Protein AF-A0A524CM03-F1 (afdb_monomer)

Secondary 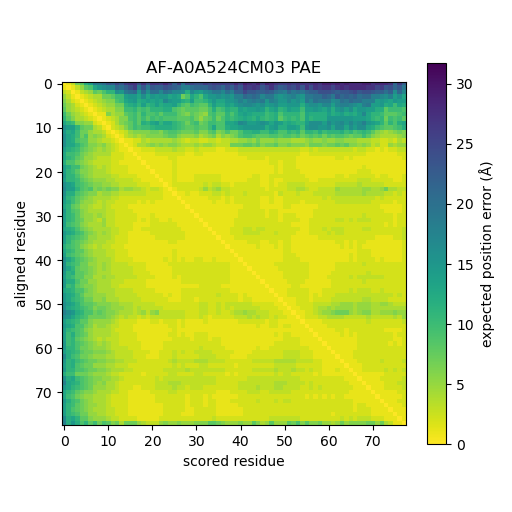structure (DSSP, 8-state):
--PPP---GGG----SSEEEET--TT-HHHHHHGGGEEEEES-HHHHHHSPPSSSEEEE--GGG--SPTT--SEEEE-

Sequence (78 aa):
MVGRINLDLVKIDLNGRILDIGGGGEGVIGQLKGAQVVAIDLRADELMEAADGDYLKVIMDAKQLKFLDDYFDTITAF

pLDDT: mean 92.37, std 9.72, range [51.53, 98.5]

Foldseek 3Di:
DDDDDDDDCLPPDDDAAEEEELCFAQNVVCVNPACSYEYEDCDPVRNVNHDDGRYHYDNDDPVDDPDDPPPGPYYHYD

Solvent-accessible surface area (backbone atoms only — not comparable to full-atom values): 4711 Å² total; per-residue (Å²): 136,86,82,88,80,89,78,71,71,86,75,58,89,78,54,71,36,29,39,27,41,54,34,22,47,69,16,66,66,37,71,75,56,22,75,39,24,40,26,24,22,72,47,62,66,34,51,66,55,15,58,89,62,59,41,46,77,44,77,40,52,84,92,62,71,90,69,65,86,87,67,54,70,32,80,50,76,110

Structure (mmCIF, N/CA/C/O backbone):
data_AF-A0A524CM03-F1
#
_entry.id   AF-A0A524CM03-F1
#
loop_
_atom_site.group_PDB
_atom_site.id
_atom_site.type_symbol
_atom_site.label_atom_id
_atom_site.label_alt_id
_atom_site.label_comp_id
_atom_site.label_asym_id
_atom_site.label_entity_id
_atom_site.label_seq_id
_atom_site.pdbx_PDB_ins_code
_atom_site.Cartn_x
_atom_site.Cartn_y
_atom_site.Cartn_z
_atom_site.occupancy
_atom_site.B_iso_or_equiv
_atom_site.auth_seq_id
_atom_site.auth_comp_id
_atom_site.auth_asym_id
_atom_site.auth_atom_id
_atom_site.pdbx_PDB_model_num
ATOM 1 N N . MET A 1 1 ? 18.774 -27.103 -7.688 1.00 51.53 1 MET A N 1
ATOM 2 C CA . MET A 1 1 ? 18.679 -26.247 -8.888 1.00 51.53 1 MET A CA 1
ATOM 3 C C . MET A 1 1 ? 17.367 -25.490 -8.769 1.00 51.53 1 MET A C 1
ATOM 5 O O . MET A 1 1 ? 16.328 -26.128 -8.823 1.00 51.53 1 MET A O 1
ATOM 9 N N . VAL A 1 2 ? 17.399 -24.192 -8.462 1.00 61.62 2 VAL A N 1
ATOM 10 C CA . VAL A 1 2 ? 16.173 -23.384 -8.352 1.00 61.62 2 VAL A CA 1
ATOM 11 C C . VAL A 1 2 ? 15.875 -22.850 -9.750 1.00 61.62 2 VAL A C 1
ATOM 13 O O . VAL A 1 2 ? 16.695 -22.131 -10.317 1.00 61.62 2 VAL A O 1
ATOM 16 N N . GLY A 1 3 ? 14.768 -23.286 -10.352 1.00 70.75 3 GLY A N 1
ATOM 17 C CA . GLY A 1 3 ? 14.344 -22.806 -11.666 1.00 70.75 3 GLY A CA 1
ATOM 18 C C . GLY A 1 3 ? 13.902 -21.347 -11.583 1.00 70.75 3 GLY A C 1
ATOM 19 O O . GLY A 1 3 ? 13.175 -20.973 -10.666 1.00 70.75 3 GLY A O 1
ATOM 20 N N . ARG A 1 4 ? 14.342 -20.516 -12.531 1.00 80.25 4 ARG A N 1
ATOM 21 C CA . ARG A 1 4 ? 13.861 -19.137 -12.666 1.00 80.25 4 ARG A CA 1
ATOM 22 C C . ARG A 1 4 ? 12.517 -19.171 -13.392 1.00 80.25 4 ARG A C 1
ATOM 24 O O . ARG A 1 4 ? 12.450 -19.666 -14.514 1.00 80.25 4 ARG A O 1
ATOM 31 N N . ILE A 1 5 ? 11.469 -18.652 -12.763 1.00 79.94 5 ILE A N 1
ATOM 32 C CA . ILE A 1 5 ? 10.177 -18.410 -13.414 1.00 79.94 5 ILE A CA 1
ATOM 33 C C . ILE A 1 5 ? 10.147 -16.934 -13.809 1.00 79.94 5 ILE A C 1
ATOM 35 O O . ILE A 1 5 ? 10.519 -16.079 -13.009 1.00 79.94 5 ILE A O 1
ATOM 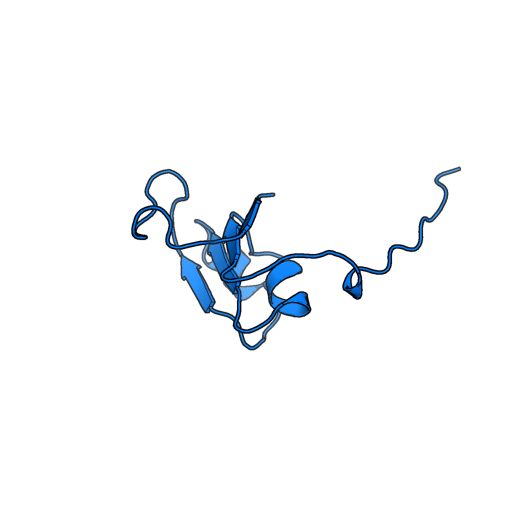39 N N . ASN A 1 6 ? 9.744 -16.644 -15.045 1.00 77.12 6 ASN A N 1
ATOM 40 C CA . ASN A 1 6 ? 9.569 -15.278 -15.525 1.00 77.12 6 ASN A CA 1
ATOM 41 C C . ASN A 1 6 ? 8.071 -14.956 -15.484 1.00 77.12 6 ASN A C 1
ATOM 43 O O . ASN A 1 6 ? 7.299 -15.549 -16.239 1.00 77.12 6 ASN A O 1
ATOM 47 N N . LEU A 1 7 ? 7.663 -14.094 -14.553 1.00 74.06 7 LEU A N 1
ATOM 48 C CA . LEU A 1 7 ? 6.271 -13.689 -14.371 1.00 74.06 7 LEU A CA 1
ATOM 49 C C . LEU A 1 7 ? 6.078 -12.286 -14.943 1.00 74.06 7 LEU A C 1
ATOM 51 O O . LEU A 1 7 ? 6.798 -11.360 -14.579 1.00 74.06 7 LEU A O 1
ATOM 55 N N . ASP A 1 8 ? 5.091 -12.134 -15.822 1.00 76.94 8 ASP A N 1
ATOM 56 C CA . ASP A 1 8 ? 4.681 -10.830 -16.334 1.00 76.94 8 ASP A CA 1
ATOM 57 C C . ASP A 1 8 ? 3.656 -10.215 -15.374 1.00 76.94 8 ASP A C 1
ATOM 59 O O . ASP A 1 8 ? 2.469 -10.551 -15.404 1.00 76.94 8 ASP A O 1
ATOM 63 N N . LEU A 1 9 ? 4.134 -9.342 -14.487 1.00 71.25 9 LEU A N 1
ATOM 64 C CA . LEU A 1 9 ? 3.316 -8.708 -13.450 1.00 71.25 9 LEU A CA 1
ATOM 65 C C . LEU A 1 9 ? 2.280 -7.729 -14.030 1.00 71.25 9 LEU A C 1
ATOM 67 O O . LEU A 1 9 ? 1.295 -7.424 -13.359 1.00 71.25 9 LEU A O 1
ATOM 71 N N . VAL A 1 10 ? 2.433 -7.299 -15.291 1.00 66.75 10 VAL A N 1
ATOM 72 C CA . VAL A 1 10 ? 1.443 -6.456 -15.988 1.00 66.75 10 VAL A CA 1
ATOM 73 C C . VAL A 1 10 ? 0.120 -7.203 -16.177 1.00 66.75 10 VAL A C 1
ATOM 75 O O . VAL A 1 10 ? -0.942 -6.587 -16.219 1.00 66.75 10 VAL A O 1
ATOM 78 N N . LYS A 1 11 ? 0.163 -8.539 -16.237 1.00 72.88 11 LYS A N 1
ATOM 79 C CA . LYS A 1 11 ? -1.026 -9.386 -16.397 1.00 72.88 11 LYS A CA 1
ATOM 80 C C . LYS A 1 11 ? -1.752 -9.694 -15.090 1.00 72.88 11 LYS A C 1
ATOM 82 O O . LYS A 1 11 ? -2.764 -10.389 -15.131 1.00 72.88 11 LYS A O 1
ATOM 87 N N . ILE A 1 12 ? -1.253 -9.221 -13.946 1.00 78.25 12 ILE A N 1
ATOM 88 C CA . ILE A 1 12 ? -1.977 -9.372 -12.684 1.00 78.25 12 ILE A CA 1
ATOM 89 C C . ILE A 1 12 ? -3.116 -8.359 -12.669 1.00 78.25 12 ILE A C 1
ATOM 91 O O . ILE A 1 12 ? -2.900 -7.140 -12.675 1.00 78.25 12 ILE A O 1
ATOM 95 N N . ASP A 1 13 ? -4.329 -8.894 -12.652 1.00 83.81 13 ASP A N 1
ATOM 96 C CA . ASP A 1 13 ? -5.554 -8.119 -12.612 1.00 83.81 13 ASP A CA 1
ATOM 97 C C . ASP A 1 13 ? -5.823 -7.649 -11.174 1.00 83.81 13 ASP A C 1
ATOM 99 O O . ASP A 1 13 ? -6.385 -8.373 -10.355 1.00 83.81 13 ASP A O 1
ATOM 103 N N . LEU A 1 14 ? -5.325 -6.452 -10.854 1.00 89.56 14 LEU A N 1
ATOM 104 C CA . LEU A 1 14 ? -5.653 -5.711 -9.635 1.00 89.56 14 LEU A CA 1
ATOM 105 C C . LEU A 1 14 ? -6.514 -4.536 -10.080 1.00 89.56 14 LEU A C 1
ATOM 107 O O . LEU A 1 14 ? -6.013 -3.653 -10.782 1.00 89.56 14 LEU A O 1
ATOM 111 N N . ASN A 1 15 ? -7.795 -4.576 -9.723 1.00 89.38 15 ASN A N 1
ATOM 112 C CA . ASN A 1 15 ? -8.803 -3.642 -10.207 1.00 89.38 15 ASN A CA 1
ATOM 113 C C . ASN A 1 15 ? -9.212 -2.650 -9.120 1.00 89.38 15 ASN A C 1
ATOM 115 O O . ASN A 1 15 ? -9.245 -2.984 -7.934 1.00 89.38 15 ASN A O 1
ATOM 119 N N . GLY A 1 16 ? -9.602 -1.455 -9.557 1.00 96.00 16 GLY A N 1
ATOM 120 C CA . GLY A 1 16 ? -10.158 -0.424 -8.688 1.00 96.00 16 GLY A CA 1
ATOM 121 C C . GLY A 1 16 ? -9.130 0.170 -7.726 1.00 96.00 16 GLY A C 1
ATOM 122 O O . GLY A 1 16 ? -7.946 0.279 -8.036 1.00 96.00 16 GLY A O 1
ATOM 123 N N . ARG A 1 17 ? -9.600 0.610 -6.560 1.00 98.06 17 ARG A N 1
ATOM 124 C CA . ARG A 1 17 ? -8.758 1.165 -5.498 1.00 98.06 17 ARG A CA 1
ATOM 125 C C . ARG A 1 17 ? -8.064 0.033 -4.757 1.00 98.06 17 ARG A C 1
ATOM 127 O O . ARG A 1 17 ? -8.715 -0.909 -4.306 1.00 98.06 17 ARG A O 1
ATOM 134 N N . ILE A 1 18 ? -6.756 0.169 -4.588 1.00 97.88 18 ILE A N 1
ATOM 135 C CA . ILE A 1 18 ? -5.888 -0.840 -3.993 1.00 97.88 18 ILE A CA 1
ATOM 136 C C . ILE A 1 18 ? -5.375 -0.329 -2.648 1.00 97.88 18 ILE A C 1
ATOM 138 O O . ILE A 1 18 ? -4.780 0.747 -2.579 1.00 97.88 18 ILE A O 1
ATOM 142 N N . LEU A 1 19 ? -5.578 -1.111 -1.589 1.00 98.38 19 LEU A N 1
ATOM 143 C CA . LEU A 1 19 ? -4.862 -0.940 -0.325 1.00 98.38 19 LEU A CA 1
ATOM 144 C C . LEU A 1 19 ? -3.726 -1.958 -0.271 1.00 98.38 19 LEU A C 1
ATOM 146 O O . LEU A 1 19 ? -3.982 -3.162 -0.289 1.00 98.38 19 LEU A O 1
ATOM 150 N N . ASP A 1 20 ? -2.494 -1.469 -0.187 1.00 98.00 20 ASP A N 1
ATOM 151 C CA . ASP A 1 20 ? -1.298 -2.297 -0.055 1.00 98.00 20 ASP A CA 1
ATOM 152 C C . ASP A 1 20 ? -0.777 -2.239 1.384 1.00 98.00 20 ASP A C 1
ATOM 154 O O . ASP A 1 20 ? -0.225 -1.229 1.824 1.00 98.00 20 ASP A O 1
ATOM 158 N N . ILE A 1 21 ? -1.021 -3.300 2.151 1.00 98.44 21 ILE A N 1
ATOM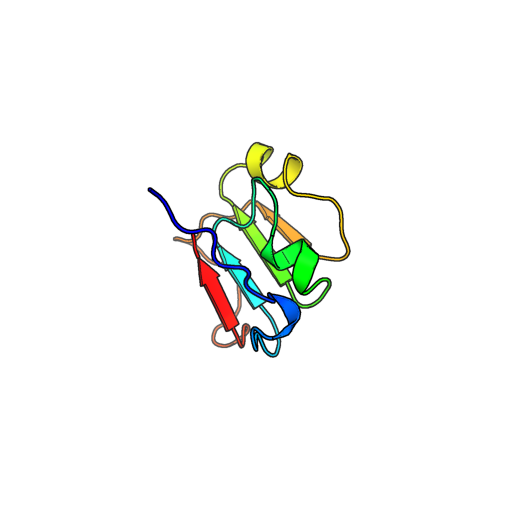 159 C CA . ILE A 1 21 ? -0.637 -3.407 3.560 1.00 98.44 21 ILE A CA 1
ATOM 160 C C . ILE A 1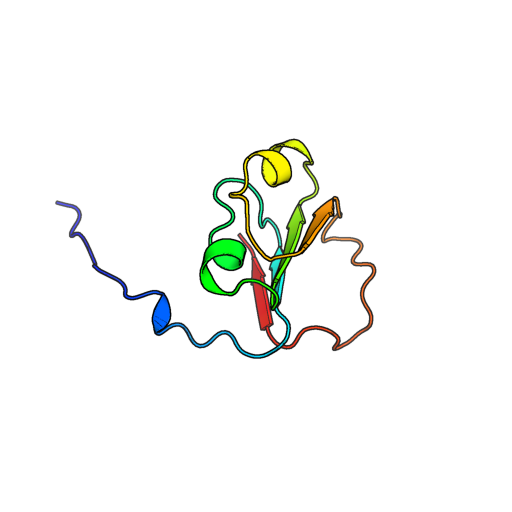 21 ? 0.792 -3.943 3.656 1.00 98.44 21 ILE A C 1
ATOM 162 O O . ILE A 1 21 ? 1.081 -5.026 3.156 1.00 98.44 21 ILE A O 1
ATOM 166 N N . GLY A 1 22 ? 1.668 -3.208 4.341 1.00 97.50 22 GLY A N 1
ATOM 167 C CA . GLY A 1 22 ? 3.105 -3.492 4.329 1.00 97.50 22 GLY A CA 1
ATOM 168 C C . GLY A 1 22 ? 3.770 -3.036 3.028 1.00 97.50 22 GLY A C 1
ATOM 169 O O . GLY A 1 22 ? 4.733 -3.647 2.578 1.00 97.50 22 GLY A O 1
ATOM 170 N N . GLY A 1 23 ? 3.247 -1.982 2.390 1.00 96.75 23 GLY A N 1
ATOM 171 C CA . GLY A 1 23 ? 3.697 -1.503 1.075 1.00 96.75 23 GLY A CA 1
ATOM 172 C C . GLY A 1 23 ? 5.028 -0.733 1.075 1.00 96.75 23 GLY A C 1
ATOM 173 O O . GLY A 1 23 ? 5.286 0.050 0.157 1.00 96.75 23 GLY A O 1
ATOM 174 N N . GLY A 1 24 ? 5.837 -0.887 2.126 1.00 95.12 24 GLY A N 1
ATOM 175 C CA . GLY A 1 24 ? 7.179 -0.322 2.243 1.00 95.12 24 GLY A CA 1
ATOM 176 C C . GLY A 1 24 ? 8.247 -1.094 1.449 1.00 95.12 24 GLY A C 1
ATOM 177 O O . GLY A 1 24 ? 7.941 -1.827 0.503 1.00 95.12 24 GLY A O 1
ATOM 178 N N . GLY A 1 25 ? 9.519 -0.921 1.817 1.00 95.44 25 GLY A N 1
ATOM 179 C CA . GLY A 1 25 ? 10.655 -1.635 1.230 1.00 95.44 25 GLY A CA 1
ATOM 180 C C . GLY A 1 25 ? 10.868 -1.276 -0.239 1.00 95.44 25 GLY A C 1
ATOM 181 O O . GLY A 1 25 ? 11.292 -0.178 -0.552 1.00 95.44 25 GLY A O 1
ATOM 182 N N . GLU A 1 26 ? 10.551 -2.184 -1.164 1.00 94.12 26 GLU A N 1
ATOM 183 C CA . GLU A 1 26 ? 10.644 -1.907 -2.608 1.00 94.12 26 GLU A CA 1
ATOM 184 C C . GLU A 1 26 ? 9.414 -1.142 -3.139 1.00 94.12 26 GLU A C 1
ATOM 186 O O . GLU A 1 26 ? 9.493 -0.461 -4.161 1.00 94.12 26 GLU A O 1
ATOM 191 N N . GLY A 1 27 ? 8.250 -1.222 -2.481 1.00 94.88 27 GLY A N 1
ATOM 192 C CA . GLY A 1 27 ? 7.023 -0.562 -2.956 1.00 94.88 27 GLY A CA 1
ATOM 193 C C . GLY A 1 27 ? 6.462 -1.136 -4.268 1.00 94.88 27 GLY A C 1
ATOM 194 O O . GLY A 1 27 ? 5.957 -0.397 -5.114 1.00 94.88 27 GLY A O 1
ATOM 195 N N . VAL A 1 28 ? 6.566 -2.457 -4.465 1.00 93.69 28 VAL A N 1
ATOM 196 C CA . VAL A 1 28 ? 6.276 -3.146 -5.741 1.00 93.69 28 VAL A CA 1
ATOM 197 C C . VAL A 1 28 ? 4.876 -2.845 -6.285 1.00 93.69 28 VAL A C 1
ATOM 199 O O . VAL A 1 28 ? 4.728 -2.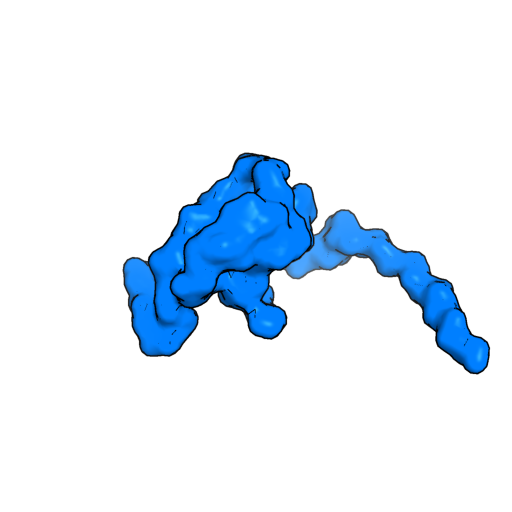564 -7.474 1.00 93.69 28 VAL A O 1
ATOM 202 N N . ILE A 1 29 ? 3.834 -2.888 -5.449 1.00 95.06 29 ILE A N 1
ATOM 203 C CA . ILE A 1 29 ? 2.456 -2.673 -5.918 1.00 95.06 29 ILE A CA 1
ATOM 204 C C . ILE A 1 29 ? 2.248 -1.217 -6.346 1.00 95.06 29 ILE A C 1
ATOM 206 O O . ILE A 1 29 ? 1.678 -0.973 -7.413 1.00 95.06 29 ILE A O 1
ATOM 210 N N . GLY A 1 30 ? 2.788 -0.262 -5.580 1.00 95.31 30 GLY A N 1
ATOM 211 C CA . GLY A 1 30 ? 2.802 1.160 -5.931 1.00 95.31 30 GLY A CA 1
ATOM 212 C C . GLY A 1 30 ? 3.476 1.425 -7.279 1.00 95.31 30 GLY A C 1
ATOM 213 O O . GLY A 1 30 ? 2.903 2.108 -8.126 1.00 95.31 30 GLY A O 1
ATOM 214 N N . GLN A 1 31 ? 4.630 0.798 -7.536 1.00 94.38 31 GLN A N 1
ATOM 215 C CA . GLN A 1 31 ? 5.325 0.897 -8.828 1.00 94.38 31 GLN A CA 1
ATOM 216 C C . GLN A 1 31 ? 4.495 0.349 -10.001 1.00 94.38 31 GLN A C 1
ATOM 218 O O . GLN A 1 31 ? 4.533 0.896 -11.102 1.00 94.38 31 GLN A O 1
ATOM 223 N N . LEU A 1 32 ? 3.746 -0.736 -9.786 1.00 93.00 32 LEU A N 1
ATOM 224 C CA . LEU A 1 32 ? 2.998 -1.411 -10.850 1.00 93.00 32 LEU A CA 1
ATOM 225 C C . LEU A 1 32 ? 1.642 -0.769 -11.154 1.00 93.00 32 LEU A C 1
ATOM 227 O O . LEU A 1 32 ? 1.171 -0.859 -12.290 1.00 93.00 32 LEU A O 1
ATOM 231 N N . LYS A 1 33 ? 0.975 -0.192 -10.148 1.00 94.00 33 LYS A N 1
ATOM 232 C CA . LYS A 1 33 ? -0.426 0.252 -10.256 1.00 94.00 33 LYS A CA 1
ATOM 233 C C . LYS A 1 33 ? -0.628 1.748 -10.019 1.00 94.00 33 LYS A C 1
ATOM 235 O O . LYS A 1 33 ? -1.720 2.249 -10.304 1.00 94.00 33 LYS A O 1
ATOM 240 N N . GLY A 1 34 ? 0.415 2.462 -9.594 1.00 95.19 34 GLY A N 1
ATOM 241 C CA . GLY A 1 34 ? 0.419 3.917 -9.483 1.00 95.19 34 GLY A CA 1
ATOM 242 C C . GLY A 1 34 ? -0.756 4.427 -8.653 1.00 95.19 34 GLY A C 1
ATOM 243 O O . GLY A 1 34 ? -1.022 3.906 -7.570 1.00 95.19 34 GLY A O 1
ATOM 244 N N . ALA A 1 35 ? -1.480 5.420 -9.182 1.00 97.00 35 ALA A N 1
ATOM 245 C CA . ALA A 1 35 ? -2.416 6.237 -8.404 1.00 97.00 35 ALA A CA 1
ATOM 246 C C . ALA A 1 35 ? -3.609 5.457 -7.833 1.00 97.00 35 ALA A C 1
ATOM 248 O O . ALA A 1 35 ? -4.365 5.972 -7.012 1.00 97.00 35 ALA A O 1
ATOM 249 N N . GLN A 1 36 ? -3.785 4.207 -8.263 1.00 96.62 36 GLN A N 1
ATOM 250 C CA . GLN A 1 36 ? -4.759 3.282 -7.693 1.00 96.62 36 GLN A CA 1
ATOM 251 C C . GLN A 1 36 ? -4.384 2.832 -6.275 1.00 96.62 36 GLN A C 1
ATOM 253 O O . GLN A 1 36 ? -5.252 2.336 -5.562 1.00 96.62 36 GLN A O 1
ATOM 258 N N . VAL A 1 37 ? -3.119 2.981 -5.868 1.00 97.81 37 VAL A N 1
ATOM 259 C CA . VAL A 1 37 ? -2.565 2.387 -4.650 1.00 97.81 37 VAL A CA 1
ATOM 260 C C . VAL A 1 37 ? -2.488 3.395 -3.511 1.00 97.81 37 VAL A C 1
ATOM 262 O O . VAL A 1 37 ? -1.905 4.476 -3.625 1.00 97.81 37 VAL A O 1
ATOM 265 N N . VAL A 1 38 ? -3.016 2.974 -2.366 1.00 98.44 38 VAL A N 1
ATOM 266 C CA . VAL A 1 38 ? -2.672 3.508 -1.052 1.00 98.44 38 VAL A CA 1
ATOM 267 C C . VAL A 1 38 ? -1.830 2.450 -0.346 1.00 98.44 38 VAL A C 1
ATOM 269 O O . VAL A 1 38 ? -2.347 1.412 0.056 1.00 98.44 38 VAL A O 1
ATOM 272 N N . ALA A 1 39 ? -0.533 2.700 -0.219 1.00 98.38 39 ALA A N 1
ATOM 273 C CA . ALA A 1 39 ? 0.398 1.860 0.516 1.00 98.38 39 ALA A CA 1
ATOM 274 C C . ALA A 1 39 ? 0.443 2.296 1.981 1.00 98.38 39 ALA A C 1
ATOM 276 O O . ALA A 1 39 ? 0.613 3.484 2.279 1.00 98.38 39 ALA A O 1
ATOM 277 N N . ILE A 1 40 ? 0.303 1.336 2.892 1.00 98.50 40 ILE A N 1
ATOM 278 C CA . ILE A 1 40 ? 0.436 1.568 4.325 1.00 98.50 40 ILE A CA 1
ATOM 279 C C . ILE A 1 40 ? 1.557 0.733 4.918 1.00 98.50 40 ILE A C 1
ATOM 281 O O . ILE A 1 40 ? 1.734 -0.427 4.559 1.00 98.50 40 ILE A O 1
ATOM 285 N N . AS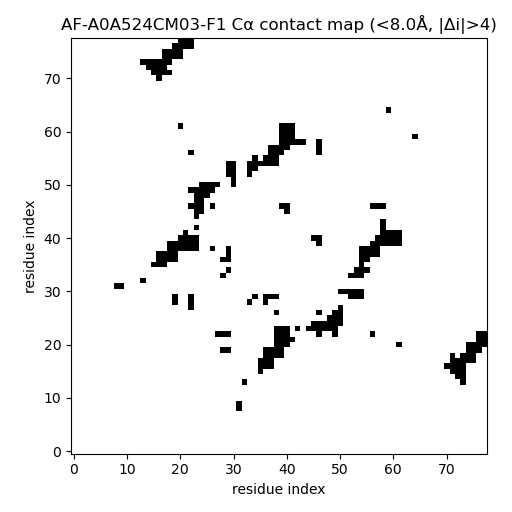P A 1 41 ? 2.265 1.313 5.876 1.00 98.31 41 ASP A N 1
ATOM 286 C CA . ASP A 1 41 ? 3.172 0.592 6.762 1.00 98.31 41 ASP A CA 1
ATOM 287 C C . ASP A 1 41 ? 3.160 1.263 8.141 1.00 98.31 41 ASP A C 1
ATOM 289 O O . ASP A 1 41 ? 2.921 2.468 8.258 1.00 98.31 41 ASP A O 1
ATOM 293 N N . LEU A 1 42 ? 3.426 0.500 9.199 1.00 97.81 42 LEU A N 1
ATOM 294 C CA . LEU A 1 42 ? 3.610 1.061 10.537 1.00 97.81 42 LEU A CA 1
ATOM 295 C C . LEU A 1 42 ? 4.932 1.844 10.630 1.00 97.81 42 LEU A C 1
ATOM 297 O O . LEU A 1 42 ? 5.058 2.771 11.434 1.00 97.81 42 LEU A O 1
ATOM 301 N N . ARG A 1 43 ? 5.922 1.447 9.829 1.00 98.00 43 ARG A N 1
ATOM 302 C CA . ARG A 1 43 ? 7.295 1.941 9.839 1.00 98.00 43 ARG A CA 1
ATOM 303 C C . ARG A 1 43 ? 7.497 2.999 8.760 1.00 98.00 43 ARG A C 1
ATOM 305 O O . ARG A 1 43 ? 7.428 2.735 7.565 1.00 98.00 43 ARG A O 1
ATOM 312 N N . ALA A 1 44 ? 7.775 4.226 9.193 1.00 98.12 44 ALA A N 1
ATOM 313 C CA . ALA A 1 44 ? 8.030 5.344 8.287 1.00 98.12 44 ALA A CA 1
ATOM 314 C C . ALA A 1 44 ? 9.279 5.127 7.418 1.00 98.12 44 ALA A C 1
ATOM 316 O O . ALA A 1 44 ? 9.308 5.564 6.273 1.00 98.12 44 ALA A O 1
ATOM 317 N N . ASP A 1 45 ? 10.300 4.465 7.961 1.00 98.19 45 ASP A N 1
ATOM 318 C CA . ASP A 1 45 ? 11.537 4.129 7.258 1.00 98.19 45 ASP A CA 1
ATOM 319 C C . ASP A 1 45 ? 11.297 3.176 6.084 1.00 98.19 45 ASP A C 1
ATOM 321 O O . ASP A 1 45 ? 11.823 3.426 5.005 1.00 98.19 45 ASP A O 1
ATOM 325 N N . GLU A 1 46 ? 10.413 2.189 6.240 1.00 98.00 46 GLU A N 1
ATOM 326 C CA . GLU A 1 46 ? 10.019 1.282 5.152 1.00 98.00 46 GLU A CA 1
ATOM 327 C C . GLU A 1 46 ? 9.319 2.040 4.004 1.00 98.00 46 GLU A C 1
ATOM 329 O O . GLU A 1 46 ? 9.599 1.805 2.831 1.00 98.00 46 GLU A O 1
ATOM 334 N N . LEU A 1 47 ? 8.441 3.004 4.310 1.00 97.75 47 LEU A N 1
ATOM 335 C CA . LEU A 1 47 ? 7.777 3.829 3.283 1.00 97.75 47 LEU A CA 1
ATOM 336 C C . LEU A 1 47 ? 8.723 4.832 2.605 1.00 97.75 47 LEU A C 1
ATOM 338 O O . LEU A 1 47 ? 8.477 5.230 1.465 1.00 97.75 47 LEU A O 1
ATOM 342 N N . MET A 1 48 ? 9.772 5.273 3.303 1.00 97.06 48 MET A N 1
ATOM 343 C CA . MET A 1 48 ? 10.815 6.125 2.724 1.00 97.06 48 MET A CA 1
ATOM 344 C C . MET A 1 48 ? 11.774 5.335 1.828 1.00 97.06 48 MET A C 1
ATOM 346 O O . MET A 1 48 ? 12.309 5.912 0.887 1.00 97.06 48 MET A O 1
ATOM 350 N N . GLU A 1 49 ? 11.986 4.048 2.110 1.00 97.25 49 GLU A N 1
ATOM 351 C CA . GLU A 1 49 ? 12.748 3.142 1.243 1.00 97.25 49 GLU A CA 1
ATOM 352 C C . GLU A 1 49 ? 11.974 2.795 -0.036 1.00 97.25 49 GLU A C 1
ATOM 354 O O . GLU A 1 49 ? 12.572 2.725 -1.111 1.00 97.25 49 GLU A O 1
ATOM 359 N N . ALA A 1 50 ? 10.644 2.672 0.069 1.00 96.62 50 ALA A N 1
ATOM 360 C CA . ALA A 1 50 ? 9.766 2.394 -1.064 1.00 96.62 50 ALA A CA 1
ATOM 361 C C . ALA A 1 50 ? 10.008 3.360 -2.223 1.00 96.62 50 ALA A C 1
ATOM 363 O O . ALA A 1 50 ? 10.077 4.577 -2.023 1.00 96.62 50 ALA A O 1
ATOM 364 N N . ALA A 1 51 ? 10.059 2.816 -3.441 1.00 94.00 51 ALA A N 1
ATOM 365 C CA . ALA A 1 51 ? 10.323 3.584 -4.650 1.00 94.00 51 ALA A CA 1
ATOM 366 C C . ALA A 1 51 ? 9.419 4.824 -4.769 1.00 94.00 51 ALA A C 1
ATOM 368 O O . ALA A 1 51 ? 8.256 4.831 -4.360 1.00 94.00 51 ALA A O 1
ATOM 369 N N . ASP A 1 52 ? 9.942 5.909 -5.329 1.00 93.69 52 ASP A N 1
ATOM 370 C CA . ASP A 1 52 ? 9.102 7.055 -5.661 1.00 93.69 52 ASP A CA 1
ATOM 371 C C . ASP A 1 52 ? 8.161 6.714 -6.819 1.00 93.69 52 ASP A C 1
ATOM 373 O O . ASP A 1 52 ? 8.486 5.936 -7.718 1.00 93.69 52 ASP A O 1
ATOM 377 N N . GLY A 1 53 ? 6.975 7.313 -6.806 1.00 92.31 53 GLY A N 1
ATOM 378 C CA . GLY A 1 53 ? 5.973 7.064 -7.826 1.00 92.31 53 GLY A CA 1
ATOM 379 C C . GLY A 1 53 ? 4.683 7.820 -7.566 1.00 92.31 53 GLY A C 1
ATOM 380 O O . GLY A 1 53 ? 4.521 8.504 -6.556 1.00 92.31 53 GLY A O 1
ATOM 381 N N . ASP A 1 54 ? 3.757 7.678 -8.502 1.00 95.88 54 ASP A N 1
ATOM 382 C CA . ASP A 1 54 ? 2.422 8.256 -8.409 1.00 95.88 54 ASP A CA 1
ATOM 383 C C . ASP A 1 54 ? 1.526 7.353 -7.557 1.00 95.88 54 ASP A C 1
ATOM 385 O O . ASP A 1 54 ? 0.670 6.680 -8.096 1.00 95.88 54 ASP A O 1
ATOM 389 N N . TYR A 1 55 ? 1.769 7.235 -6.253 1.00 97.38 55 TYR A N 1
ATOM 390 C CA . TYR A 1 55 ? 0.901 6.497 -5.328 1.00 97.38 55 TYR A CA 1
ATOM 391 C C . TYR A 1 55 ? 1.001 7.075 -3.917 1.00 97.38 55 TYR A C 1
ATOM 393 O O . TYR A 1 55 ? 1.960 7.770 -3.576 1.00 97.38 55 TYR A O 1
ATOM 401 N N . LEU A 1 56 ? -0.004 6.814 -3.082 1.00 98.12 56 LEU A N 1
ATOM 402 C CA . LEU A 1 56 ? -0.059 7.398 -1.747 1.00 98.12 56 LEU A CA 1
ATOM 403 C C . LEU A 1 56 ? 0.624 6.484 -0.728 1.00 98.12 56 LEU A C 1
ATOM 405 O O . LEU A 1 56 ? 0.242 5.328 -0.594 1.00 98.12 56 LEU A O 1
ATOM 409 N N . LYS A 1 57 ? 1.582 7.020 0.033 1.00 98.31 57 LYS A N 1
ATOM 410 C CA . LYS A 1 57 ? 2.236 6.335 1.159 1.00 98.31 57 LYS A CA 1
ATOM 411 C C . LYS A 1 57 ? 1.702 6.905 2.474 1.00 98.31 57 LYS A C 1
ATOM 413 O O . LYS A 1 57 ? 1.750 8.119 2.675 1.00 98.31 57 LYS A O 1
ATOM 418 N N . VAL A 1 58 ? 1.194 6.059 3.370 1.00 98.19 58 VAL A N 1
ATOM 419 C CA . VAL A 1 58 ? 0.605 6.488 4.650 1.00 98.19 58 VAL A CA 1
ATOM 420 C C . VAL A 1 58 ? 1.162 5.659 5.798 1.00 98.19 58 VAL A C 1
ATOM 422 O O . VAL A 1 58 ? 1.040 4.439 5.810 1.00 98.19 58 VAL A O 1
ATOM 425 N N . ILE A 1 59 ? 1.712 6.324 6.813 1.00 98.38 59 ILE A N 1
ATOM 426 C CA . ILE A 1 59 ? 2.106 5.646 8.052 1.00 98.38 59 ILE A CA 1
ATOM 427 C C . ILE A 1 59 ? 0.828 5.252 8.805 1.00 98.38 59 ILE A C 1
ATOM 429 O O . ILE A 1 59 ? 0.082 6.127 9.251 1.00 98.38 59 ILE A O 1
ATOM 433 N N . MET A 1 60 ? 0.547 3.954 8.932 1.00 98.31 60 MET A N 1
ATOM 434 C CA . MET A 1 60 ? -0.681 3.450 9.553 1.00 98.31 60 MET A CA 1
ATOM 435 C C . MET A 1 60 ? -0.502 2.037 10.124 1.00 98.31 60 MET A C 1
ATOM 437 O O . MET A 1 60 ? 0.093 1.166 9.499 1.00 98.31 60 MET A O 1
ATOM 441 N N . ASP A 1 61 ? -1.088 1.791 11.299 1.00 97.81 61 ASP A N 1
ATOM 442 C CA . ASP A 1 61 ? -1.248 0.440 11.847 1.00 97.81 61 ASP A CA 1
ATOM 443 C C . ASP A 1 61 ? -2.417 -0.274 11.151 1.00 97.81 61 ASP A C 1
ATOM 445 O O . ASP A 1 61 ? -3.570 0.154 11.259 1.00 97.81 61 ASP A O 1
ATOM 449 N N . ALA A 1 62 ? -2.137 -1.396 10.484 1.00 96.88 62 ALA A N 1
ATOM 450 C CA . ALA A 1 62 ? -3.146 -2.222 9.821 1.00 96.88 62 ALA A CA 1
ATOM 451 C C . ALA A 1 62 ? -4.207 -2.795 10.784 1.00 96.88 62 ALA A C 1
ATOM 453 O O . ALA A 1 62 ? -5.306 -3.140 10.356 1.00 96.88 62 ALA A O 1
ATOM 454 N N . LYS A 1 63 ? -3.932 -2.860 12.096 1.00 96.69 63 LYS A N 1
ATOM 455 C CA . LYS A 1 63 ? -4.924 -3.239 13.120 1.00 96.69 63 LYS A CA 1
ATOM 456 C C . LYS A 1 63 ? -5.941 -2.133 13.405 1.00 96.69 63 LYS A C 1
ATOM 458 O O . LYS A 1 63 ? -6.926 -2.378 14.099 1.00 96.69 63 LYS A O 1
ATOM 463 N 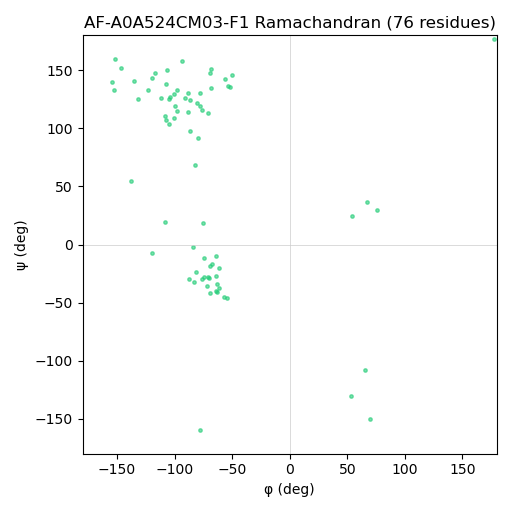N . GLN A 1 64 ? -5.698 -0.915 12.921 1.00 97.06 64 GLN A N 1
ATOM 464 C CA . GLN A 1 64 ? -6.540 0.256 13.153 1.00 97.06 64 GLN A CA 1
ATOM 465 C C . GLN A 1 64 ? -6.726 1.086 11.879 1.00 97.06 64 GLN A C 1
ATOM 467 O O . GLN A 1 64 ? -6.482 2.298 11.880 1.00 97.06 64 GLN A O 1
ATOM 472 N N . LEU A 1 65 ? -7.199 0.442 10.809 1.00 97.06 65 LEU A N 1
ATOM 473 C CA . LEU A 1 65 ? -7.516 1.119 9.553 1.00 97.06 65 LEU A CA 1
ATOM 474 C C . LEU A 1 65 ? -8.476 2.296 9.782 1.00 97.06 65 LEU A C 1
ATOM 476 O O . LEU A 1 65 ? -9.434 2.207 10.550 1.00 97.06 65 LEU A O 1
ATOM 480 N N . LYS A 1 66 ? -8.187 3.422 9.123 1.00 96.12 66 LYS A N 1
ATOM 481 C CA . LYS A 1 66 ? -8.971 4.670 9.210 1.00 96.12 66 LYS A CA 1
ATOM 482 C C . LYS A 1 66 ? -9.770 4.949 7.936 1.00 96.12 66 LYS A C 1
ATOM 484 O O . LYS A 1 66 ? -10.147 6.089 7.676 1.00 96.12 66 LYS A O 1
ATOM 489 N N . PHE A 1 67 ? -9.985 3.916 7.131 1.00 97.25 67 PHE A N 1
ATOM 490 C CA . PHE A 1 67 ? -10.736 3.988 5.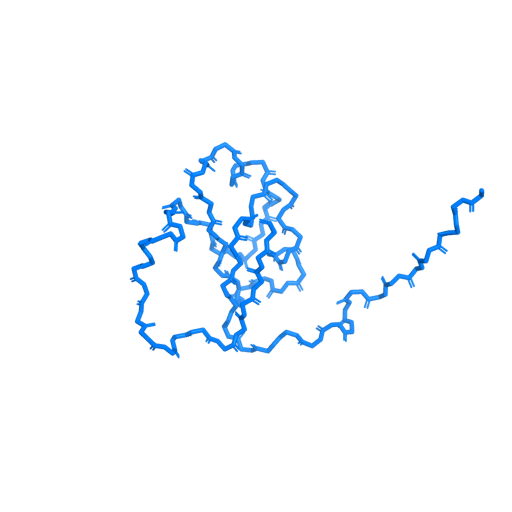886 1.00 97.25 67 PHE A CA 1
ATOM 491 C C . PHE A 1 67 ? -12.202 3.633 6.124 1.00 97.25 67 PHE A C 1
ATOM 493 O O . PHE A 1 67 ? -12.535 2.983 7.113 1.00 97.25 67 PHE A O 1
ATOM 500 N N . LEU A 1 68 ? -13.069 4.089 5.224 1.00 97.75 68 LEU A N 1
ATOM 501 C CA . LEU A 1 68 ? -14.469 3.679 5.222 1.00 97.75 68 LEU A CA 1
ATOM 502 C C . LEU A 1 68 ? -14.577 2.202 4.833 1.00 97.75 68 LEU A C 1
ATOM 504 O O . LEU A 1 68 ? -13.757 1.702 4.055 1.00 97.75 68 LEU A O 1
ATOM 508 N N . ASP A 1 69 ? -15.618 1.544 5.334 1.00 96.56 69 ASP A N 1
ATOM 509 C CA . ASP A 1 69 ? -15.983 0.201 4.891 1.00 96.56 69 ASP A CA 1
ATOM 510 C C . ASP A 1 69 ? -16.194 0.192 3.367 1.00 96.56 69 ASP A C 1
ATOM 512 O O . ASP A 1 69 ? -16.672 1.172 2.786 1.00 96.56 69 ASP A O 1
ATOM 516 N N . ASP A 1 70 ? -15.778 -0.899 2.719 1.00 95.94 70 ASP A N 1
ATOM 517 C CA . ASP A 1 70 ? -15.876 -1.118 1.268 1.00 95.94 70 ASP A CA 1
ATOM 518 C C . ASP A 1 70 ? -15.253 -0.002 0.395 1.00 95.94 70 ASP A C 1
ATOM 520 O O . ASP A 1 70 ? -15.613 0.190 -0.769 1.00 95.94 70 ASP A O 1
ATOM 524 N N . TYR A 1 71 ? -14.293 0.761 0.935 1.00 97.19 71 TYR A N 1
ATOM 525 C CA . TYR A 1 71 ? -13.606 1.807 0.171 1.00 97.19 71 TYR A CA 1
ATOM 526 C C . TYR A 1 71 ? -12.595 1.256 -0.844 1.00 97.19 71 TYR A C 1
ATOM 528 O O . TYR A 1 71 ? -12.340 1.911 -1.852 1.00 97.19 71 TYR A O 1
ATOM 536 N N . PHE A 1 72 ? -12.005 0.088 -0.595 1.00 98.19 72 PHE A N 1
ATOM 537 C CA . PHE A 1 72 ? -11.031 -0.529 -1.496 1.00 98.19 72 PHE A CA 1
ATOM 538 C C . PHE A 1 72 ? -11.633 -1.735 -2.198 1.00 98.19 72 PHE A C 1
ATOM 540 O O . PHE A 1 72 ? -12.317 -2.548 -1.582 1.00 98.19 72 PHE A O 1
ATOM 547 N N . ASP A 1 73 ? -11.337 -1.845 -3.486 1.00 97.88 73 ASP A N 1
ATOM 548 C CA . ASP A 1 73 ? -11.811 -2.922 -4.349 1.00 97.88 73 ASP A CA 1
ATOM 549 C C . ASP A 1 73 ? -10.857 -4.130 -4.292 1.00 97.88 73 ASP A C 1
ATOM 551 O O . ASP A 1 73 ? -11.280 -5.276 -4.431 1.00 97.88 73 ASP A O 1
ATOM 555 N N . THR A 1 74 ? -9.565 -3.871 -4.054 1.00 97.25 74 THR A N 1
ATOM 556 C CA . THR A 1 74 ? -8.505 -4.884 -3.991 1.00 97.25 74 THR A CA 1
ATOM 557 C C . THR A 1 74 ? -7.588 -4.640 -2.792 1.00 97.25 74 THR A C 1
ATOM 559 O O . THR A 1 74 ? -7.230 -3.499 -2.500 1.00 97.25 74 THR A O 1
ATOM 562 N N . ILE A 1 75 ? -7.158 -5.716 -2.127 1.00 97.06 75 ILE A N 1
ATOM 563 C CA . ILE A 1 75 ? -6.210 -5.669 -1.005 1.00 97.06 75 ILE A CA 1
ATOM 564 C C . ILE A 1 75 ? -4.995 -6.549 -1.316 1.00 97.06 75 ILE A C 1
ATOM 566 O O . ILE A 1 75 ? -5.155 -7.705 -1.713 1.00 97.06 75 ILE A O 1
ATOM 570 N N . THR A 1 76 ? -3.792 -6.026 -1.083 1.00 95.88 76 THR A N 1
ATOM 571 C CA . THR A 1 76 ? -2.534 -6.790 -1.033 1.00 95.88 76 THR A CA 1
ATOM 572 C C . THR A 1 76 ? -1.929 -6.688 0.367 1.00 95.88 76 THR A C 1
ATOM 574 O O . THR A 1 76 ? -2.149 -5.702 1.069 1.00 95.88 76 THR A O 1
ATOM 577 N N . ALA A 1 77 ? -1.234 -7.735 0.817 1.00 95.62 77 ALA A N 1
ATOM 578 C CA . ALA A 1 77 ? -0.613 -7.772 2.139 1.00 95.62 77 ALA A CA 1
ATOM 579 C C . ALA A 1 77 ? 0.613 -8.693 2.137 1.00 95.62 77 ALA A C 1
ATOM 581 O O . ALA A 1 77 ? 0.517 -9.820 1.638 1.00 95.62 77 ALA A O 1
ATOM 582 N N . PHE A 1 78 ? 1.722 -8.221 2.709 1.00 83.31 78 PHE A N 1
ATOM 583 C CA . PHE A 1 78 ? 2.994 -8.945 2.806 1.00 83.31 78 PHE A CA 1
ATOM 584 C C . PHE A 1 78 ? 3.522 -9.003 4.243 1.00 83.31 78 PHE A C 1
ATOM 586 O O . PHE A 1 78 ? 3.233 -8.073 5.029 1.00 83.31 78 PHE A O 1
#

Radius of gyration: 13.27 Å; Cα contacts (8 Å, |Δi|>4): 146; chains: 1; bounding box: 35×34×30 Å

Nearest PDB structures (foldseek):
  5dm1-assembly1_A  TM=7.295E-01  e=1.134E-02  Bacillus pumilus ATCC 7061
  2gs9-assembly1_B  TM=8.180E-01  e=1.093E-01  Thermus thermoph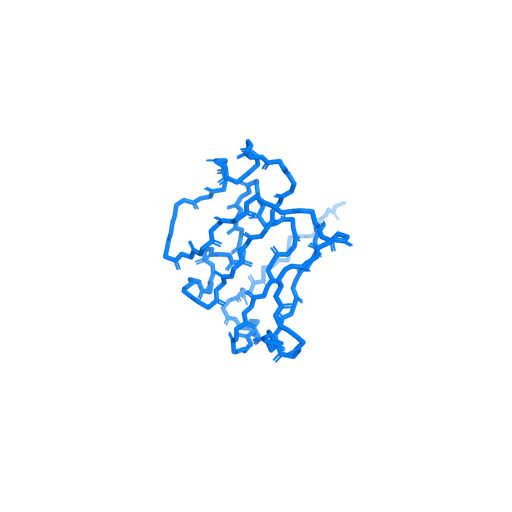ilus HB8
  1vlm-assembly2_B  TM=7.995E-01  e=5.410E-01  Thermotoga maritima MSB8
  5am2-assembly1_A-2  TM=5.820E-01  e=3.994E+00  Homo sapiens
  1aoe-assembly1_A  TM=3.947E-01  e=5.957E+00  Candida albicans

Mean predicted aligned error: 4.5 Å